Protein AF-A0A6A4UDR7-F1 (afdb_monomer_lite)

Foldseek 3Di:
DADQQAPDVVHGNPPSVLVVVLVVVLVCVVVVLCVVCVVVVHDDDPDPVVVVVSVCSVCVSVVVVVVVVVVCVVVPDDDPD

Structure (mmCIF, N/CA/C/O backbone):
data_AF-A0A6A4UDR7-F1
#
_entry.id   AF-A0A6A4UDR7-F1
#
loop_
_atom_site.group_PDB
_atom_site.id
_atom_site.type_symbol
_atom_site.label_atom_id
_atom_site.label_alt_id
_atom_site.label_comp_id
_atom_site.label_asym_id
_atom_site.label_entity_id
_atom_site.label_seq_id
_atom_site.pdbx_PDB_ins_code
_atom_site.Cartn_x
_atom_site.Cartn_y
_atom_site.Cartn_z
_atom_site.occupancy
_atom_site.B_iso_or_equiv
_atom_site.auth_seq_id
_atom_site.auth_comp_id
_atom_site.auth_asym_id
_atom_site.auth_atom_id
_atom_site.pdbx_P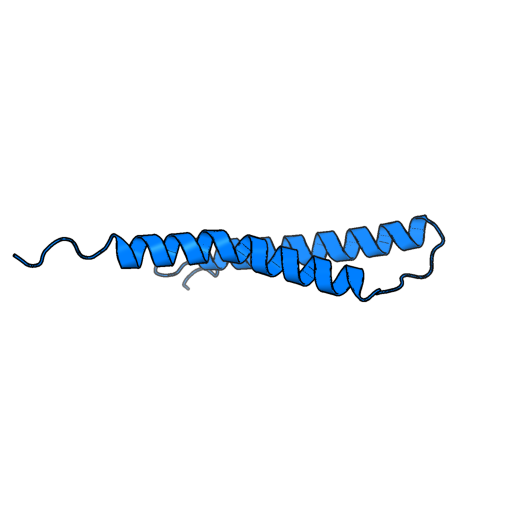DB_model_num
ATOM 1 N N . MET A 1 1 ? -12.872 -21.809 19.392 1.00 46.94 1 MET A N 1
ATOM 2 C CA . MET A 1 1 ? -11.697 -21.244 18.689 1.00 46.94 1 MET A CA 1
ATOM 3 C C . MET A 1 1 ? -12.115 -19.891 18.163 1.00 46.94 1 MET A C 1
ATOM 5 O O . MET A 1 1 ? -13.075 -19.837 17.411 1.00 46.94 1 MET A O 1
ATOM 9 N N . ILE A 1 2 ? -11.461 -18.825 18.612 1.00 60.19 2 ILE A N 1
ATOM 10 C CA . ILE A 1 2 ? -11.752 -17.455 18.172 1.00 60.19 2 ILE A CA 1
ATOM 11 C C . ILE A 1 2 ? -11.295 -17.337 16.709 1.00 60.19 2 ILE A C 1
ATOM 13 O O . ILE A 1 2 ? -10.181 -17.760 16.390 1.00 60.19 2 ILE A O 1
ATOM 17 N N . GLY A 1 3 ? -12.150 -16.835 15.811 1.00 64.31 3 GLY A N 1
ATOM 18 C CA . GLY A 1 3 ? -11.817 -16.705 14.390 1.00 64.31 3 GLY A CA 1
ATOM 19 C C . GLY A 1 3 ? -10.659 -15.727 14.149 1.00 64.31 3 GLY A C 1
ATOM 20 O O . GLY A 1 3 ? -10.480 -14.768 14.894 1.00 64.31 3 GLY A O 1
ATOM 21 N N . PHE A 1 4 ? -9.876 -15.917 13.079 1.00 68.38 4 PHE A N 1
ATOM 22 C CA . PHE A 1 4 ? -8.728 -15.049 12.741 1.00 68.38 4 PHE A CA 1
ATOM 23 C C . PHE A 1 4 ? -9.101 -13.551 12.676 1.00 68.38 4 PHE A C 1
ATOM 25 O O . PHE A 1 4 ? -8.337 -12.679 13.098 1.00 68.38 4 PHE A O 1
ATOM 32 N N . PHE A 1 5 ? -10.324 -13.259 12.226 1.00 69.75 5 PHE A N 1
ATOM 33 C CA . PHE A 1 5 ? -10.888 -11.912 12.139 1.00 69.75 5 PHE A CA 1
ATOM 34 C C . PHE A 1 5 ? -11.713 -11.491 13.361 1.00 69.75 5 PHE A C 1
ATOM 36 O O . PHE A 1 5 ? -12.381 -10.465 13.299 1.00 69.75 5 PHE A O 1
ATOM 43 N N . GLU A 1 6 ? -11.689 -12.235 14.464 1.00 68.31 6 GLU A N 1
ATOM 44 C CA . GLU A 1 6 ? -12.451 -11.925 15.676 1.00 68.31 6 GLU A CA 1
ATOM 45 C C . GLU A 1 6 ? -11.537 -11.424 16.801 1.00 68.31 6 GLU A C 1
ATOM 47 O O . GLU A 1 6 ? -10.494 -12.007 17.107 1.00 68.31 6 GLU A O 1
ATOM 52 N N . GLU A 1 7 ? -11.915 -10.301 17.413 1.00 61.81 7 GLU A N 1
ATOM 53 C CA . GLU A 1 7 ? -11.224 -9.720 18.572 1.00 61.81 7 GLU A CA 1
ATOM 54 C C . GLU A 1 7 ? -11.703 -10.348 19.891 1.00 61.81 7 GLU A C 1
ATOM 56 O O . GLU A 1 7 ? -10.915 -10.484 20.826 1.00 61.81 7 GLU A O 1
ATOM 61 N N . LYS A 1 8 ? -12.974 -10.770 19.937 1.00 65.69 8 LYS A N 1
ATOM 62 C CA . LYS A 1 8 ? -13.650 -11.560 20.986 1.00 65.69 8 LYS A CA 1
ATOM 63 C C . LYS A 1 8 ? -14.736 -12.416 20.316 1.00 65.69 8 LYS A C 1
ATOM 65 O O . LYS A 1 8 ? -15.079 -12.126 19.172 1.00 65.69 8 LYS A O 1
ATOM 70 N N . GLU A 1 9 ? -15.288 -13.430 20.992 1.00 59.44 9 GLU A N 1
ATOM 71 C CA . GLU A 1 9 ? -16.397 -14.235 20.435 1.00 59.44 9 GLU A CA 1
ATOM 72 C C . GLU A 1 9 ? -17.522 -13.324 19.909 1.00 59.44 9 GLU A C 1
ATOM 74 O O . GLU A 1 9 ? -18.067 -12.504 20.647 1.00 59.44 9 GLU A O 1
ATOM 79 N N . GLY A 1 10 ? -17.812 -13.412 18.606 1.00 61.56 10 GLY A N 1
ATOM 80 C CA . GLY A 1 10 ? -18.835 -12.606 17.930 1.00 61.56 10 GLY A CA 1
ATOM 81 C C . GLY A 1 10 ? -18.448 -11.158 17.588 1.00 61.56 10 GLY A C 1
ATOM 82 O O . GLY A 1 10 ? -19.205 -10.482 16.890 1.00 61.56 10 GLY A O 1
ATOM 83 N N . VAL A 1 11 ? -17.277 -10.664 18.013 1.00 64.75 11 VAL A N 1
ATOM 84 C CA . VAL A 1 11 ? -16.804 -9.299 17.717 1.00 64.75 11 VAL A CA 1
ATOM 85 C C . VAL A 1 11 ? -15.781 -9.335 16.587 1.00 64.75 11 VAL A C 1
ATOM 87 O O . VAL A 1 11 ? -14.616 -9.684 16.788 1.00 64.75 11 VAL A O 1
ATOM 90 N N . LYS A 1 12 ? -16.207 -8.933 15.385 1.00 65.44 12 LYS A N 1
ATOM 91 C CA . LYS A 1 12 ? -15.333 -8.829 14.208 1.00 65.44 12 LYS A CA 1
ATOM 92 C C . LYS A 1 12 ? -14.334 -7.680 14.375 1.00 65.44 12 LYS A C 1
ATOM 94 O O . LYS A 1 12 ? -14.722 -6.525 14.520 1.00 65.44 12 LYS A O 1
ATOM 99 N N . SER A 1 13 ? -13.044 -7.994 14.293 1.00 70.62 13 SER A N 1
ATOM 100 C CA . SER A 1 13 ? -11.962 -7.015 14.293 1.00 70.62 13 SER A CA 1
ATOM 101 C C . SER A 1 13 ? -11.771 -6.434 12.896 1.00 70.62 13 SER A C 1
ATOM 103 O O . SER A 1 13 ? -11.056 -6.984 12.049 1.00 70.62 13 SER A O 1
ATOM 105 N N . SER A 1 14 ? -12.352 -5.258 12.667 1.00 70.88 14 SER A N 1
ATOM 106 C CA . SER A 1 14 ? -12.117 -4.464 11.453 1.00 70.88 14 SER A CA 1
ATOM 107 C C . SER A 1 14 ? -10.634 -4.114 11.263 1.00 70.88 14 SER A C 1
ATOM 109 O O . SER A 1 14 ? -10.199 -3.794 10.158 1.00 70.88 14 SER A O 1
ATOM 111 N N . MET A 1 15 ? -9.823 -4.185 12.328 1.00 71.00 15 MET A N 1
ATOM 112 C CA . MET A 1 15 ? -8.384 -3.959 12.255 1.00 71.00 15 MET A CA 1
ATOM 113 C C . MET A 1 15 ? -7.619 -5.107 11.627 1.00 71.00 15 MET A C 1
ATOM 115 O O . MET A 1 15 ? -6.849 -4.858 10.702 1.00 71.00 15 MET A O 1
ATOM 119 N N . ARG A 1 16 ? -7.880 -6.339 12.059 1.00 75.06 16 ARG A N 1
ATOM 120 C CA . ARG A 1 16 ? -7.247 -7.517 11.457 1.00 75.06 16 ARG A CA 1
ATOM 121 C C . ARG A 1 16 ? -7.684 -7.701 10.009 1.00 75.06 16 ARG A C 1
ATOM 123 O O . ARG A 1 16 ? -6.852 -8.010 9.161 1.00 75.06 16 ARG A O 1
ATOM 130 N N . LEU A 1 17 ? -8.959 -7.429 9.717 1.00 79.12 17 LEU A N 1
ATOM 131 C CA . LEU A 1 17 ? -9.488 -7.498 8.357 1.00 79.12 17 LEU A CA 1
ATOM 132 C C . LEU A 1 17 ? -8.796 -6.496 7.427 1.00 79.12 17 LEU A C 1
ATOM 134 O O . LEU A 1 17 ? -8.292 -6.894 6.382 1.00 79.12 17 LEU A O 1
ATOM 138 N N . MET A 1 18 ? -8.703 -5.221 7.818 1.00 74.19 18 MET A N 1
ATOM 139 C CA . MET A 1 18 ? -8.049 -4.222 6.967 1.00 74.19 18 MET A CA 1
ATOM 140 C C . MET A 1 18 ? -6.551 -4.455 6.799 1.00 74.19 18 MET A C 1
ATOM 142 O O . MET A 1 18 ? -6.041 -4.269 5.701 1.00 74.19 18 MET A O 1
ATOM 146 N N . SER A 1 19 ? -5.846 -4.904 7.840 1.00 76.38 19 SER A N 1
ATOM 147 C CA . SER A 1 19 ? -4.435 -5.279 7.702 1.00 76.38 19 SER A CA 1
ATOM 148 C C . SER A 1 19 ? -4.247 -6.441 6.725 1.00 76.38 19 SER A C 1
ATOM 150 O O . SER A 1 19 ? -3.316 -6.412 5.928 1.00 76.38 19 SER A O 1
ATOM 152 N N . PHE A 1 20 ? -5.144 -7.430 6.737 1.00 82.12 20 PHE A N 1
ATOM 153 C CA . PHE A 1 20 ? -5.096 -8.549 5.797 1.00 82.12 20 PHE A CA 1
ATOM 154 C C . PHE A 1 20 ? -5.408 -8.119 4.357 1.00 82.12 20 PHE A C 1
ATOM 156 O O . PHE A 1 20 ? -4.676 -8.481 3.439 1.00 82.12 20 PHE A O 1
ATOM 163 N N . LEU A 1 21 ? -6.449 -7.302 4.157 1.00 83.12 21 LEU A N 1
ATOM 164 C CA . LEU A 1 21 ? -6.782 -6.734 2.846 1.00 83.12 21 LEU A CA 1
ATOM 165 C C . LEU A 1 21 ? -5.645 -5.879 2.285 1.00 83.12 21 LEU A C 1
ATOM 167 O O . LEU A 1 21 ? -5.348 -5.978 1.099 1.00 83.12 21 LEU A O 1
ATOM 171 N N . LEU A 1 22 ? -4.990 -5.077 3.126 1.00 80.81 22 LEU A N 1
ATOM 172 C CA . LEU A 1 22 ? -3.838 -4.274 2.725 1.00 80.81 22 LEU A CA 1
ATOM 173 C C . LEU A 1 22 ? -2.692 -5.150 2.215 1.00 80.81 22 LEU A C 1
ATOM 175 O O . LEU A 1 22 ? -2.104 -4.866 1.175 1.00 80.81 22 LEU A O 1
ATOM 179 N N . LEU A 1 23 ? -2.385 -6.213 2.957 1.00 83.69 23 LEU A N 1
ATOM 180 C CA . LEU A 1 23 ? -1.295 -7.124 2.634 1.00 83.69 23 LEU A CA 1
ATOM 181 C C . LEU A 1 23 ? -1.580 -7.876 1.327 1.00 83.69 23 LEU A C 1
ATOM 183 O O . LEU A 1 23 ? -0.700 -7.997 0.479 1.00 83.69 23 LEU A O 1
ATOM 187 N N . LEU A 1 24 ? -2.831 -8.302 1.130 1.00 86.12 24 LEU A N 1
ATOM 188 C CA . LEU A 1 24 ? -3.290 -8.905 -0.119 1.00 86.12 24 LEU A CA 1
ATOM 189 C C . LEU A 1 24 ? -3.207 -7.915 -1.291 1.00 86.12 24 LEU A C 1
ATOM 191 O O . LEU A 1 24 ? -2.730 -8.276 -2.363 1.00 86.12 24 LEU A O 1
ATOM 195 N N . PHE A 1 25 ? -3.645 -6.670 -1.092 1.00 85.75 25 PHE A N 1
ATOM 196 C CA . PHE A 1 25 ? -3.595 -5.630 -2.119 1.00 85.75 25 PHE A CA 1
ATOM 197 C C . PHE A 1 25 ? -2.158 -5.319 -2.545 1.00 85.75 25 PHE A C 1
ATOM 199 O O . PHE A 1 25 ? -1.881 -5.296 -3.739 1.00 85.75 25 PHE A O 1
ATOM 206 N N . MET A 1 26 ? -1.244 -5.148 -1.585 1.00 83.88 26 MET A N 1
ATOM 207 C CA . MET A 1 26 ? 0.187 -4.944 -1.841 1.00 83.88 26 MET A CA 1
ATOM 208 C C . MET A 1 26 ? 0.777 -6.097 -2.652 1.00 83.88 26 MET A C 1
ATOM 210 O O . MET A 1 26 ? 1.419 -5.869 -3.670 1.00 83.88 26 MET A O 1
ATOM 214 N N . PHE A 1 27 ? 0.476 -7.339 -2.267 1.00 87.44 27 PHE A N 1
ATOM 215 C CA . PHE A 1 27 ? 0.964 -8.512 -2.986 1.00 87.44 27 PHE A CA 1
ATOM 216 C C . PHE A 1 27 ? 0.463 -8.563 -4.437 1.00 87.44 27 PHE A C 1
ATOM 218 O O . PHE A 1 27 ? 1.242 -8.802 -5.357 1.00 87.44 27 PHE A O 1
ATOM 225 N N . VAL A 1 28 ? -0.832 -8.311 -4.660 1.00 88.81 28 VAL A N 1
ATOM 226 C CA . VAL A 1 28 ? -1.421 -8.282 -6.010 1.00 88.81 28 VAL A CA 1
ATOM 227 C C . VAL A 1 28 ? -0.852 -7.129 -6.836 1.00 88.81 28 VAL A C 1
ATOM 229 O O . VAL A 1 28 ? -0.581 -7.309 -8.022 1.00 88.81 28 VAL A O 1
ATOM 232 N N . PHE A 1 29 ? -0.653 -5.962 -6.225 1.00 86.00 29 PHE A N 1
ATOM 233 C CA . PHE A 1 29 ? -0.092 -4.789 -6.885 1.00 86.00 29 PHE A CA 1
ATOM 234 C C . PHE A 1 29 ? 1.363 -5.021 -7.312 1.00 86.00 29 PHE A C 1
ATOM 236 O O . PHE A 1 29 ? 1.687 -4.830 -8.484 1.00 86.00 29 PHE A O 1
ATOM 243 N N . ASP A 1 30 ? 2.210 -5.509 -6.405 1.00 85.56 30 ASP A N 1
ATOM 244 C CA . ASP A 1 30 ? 3.617 -5.805 -6.685 1.00 85.56 30 ASP A CA 1
ATOM 245 C C . ASP A 1 30 ? 3.762 -6.906 -7.738 1.00 85.56 30 ASP A C 1
ATOM 247 O O . ASP A 1 30 ? 4.550 -6.781 -8.680 1.00 85.56 30 ASP A O 1
ATOM 251 N N . PHE A 1 31 ? 2.953 -7.963 -7.630 1.00 87.19 31 PHE A N 1
ATOM 252 C CA . PHE A 1 31 ? 2.933 -9.040 -8.613 1.00 87.19 31 PHE A CA 1
ATOM 253 C C . PHE A 1 31 ? 2.464 -8.545 -9.987 1.00 87.19 31 PHE A C 1
ATOM 255 O O . PHE A 1 31 ? 3.098 -8.838 -11.000 1.00 87.19 31 PHE A O 1
ATOM 262 N N . GLY A 1 32 ? 1.392 -7.749 -10.036 1.00 87.12 32 GLY A N 1
ATOM 263 C CA . GLY A 1 32 ? 0.887 -7.153 -11.273 1.00 87.12 32 GLY A CA 1
ATOM 264 C C . GLY A 1 32 ? 1.908 -6.226 -11.932 1.00 87.12 32 GLY A C 1
ATOM 265 O O . GLY A 1 32 ? 2.104 -6.287 -13.145 1.00 87.12 32 GLY A O 1
ATOM 266 N N . PHE A 1 33 ? 2.616 -5.423 -11.138 1.00 84.38 33 PHE A N 1
ATOM 267 C CA . PHE A 1 33 ? 3.694 -4.569 -11.626 1.00 84.38 33 PHE A CA 1
ATOM 268 C C . PHE A 1 33 ? 4.853 -5.388 -12.208 1.00 84.38 33 PHE A C 1
ATOM 270 O O . PHE A 1 33 ? 5.332 -5.087 -13.304 1.00 84.38 33 PHE A O 1
ATOM 277 N N . MET A 1 34 ? 5.267 -6.459 -11.524 1.00 83.62 34 MET A N 1
ATOM 278 C CA . MET A 1 34 ? 6.330 -7.350 -11.993 1.00 83.62 34 MET A CA 1
ATOM 279 C C . MET A 1 34 ? 5.954 -8.046 -13.308 1.00 83.62 34 MET A C 1
ATOM 281 O O . MET A 1 34 ? 6.731 -8.019 -14.264 1.00 83.62 34 MET A O 1
ATOM 285 N N . VAL A 1 35 ? 4.749 -8.619 -13.389 1.00 87.38 35 VAL A N 1
ATOM 286 C CA . VAL A 1 35 ? 4.239 -9.269 -14.608 1.00 87.38 35 VAL A CA 1
ATOM 287 C C . VAL A 1 35 ? 4.118 -8.265 -15.755 1.00 87.38 35 VAL A C 1
ATOM 289 O O . VAL A 1 35 ? 4.521 -8.572 -16.877 1.00 87.38 35 VAL A O 1
ATOM 292 N N . GLY A 1 36 ? 3.640 -7.049 -15.478 1.00 85.00 36 GLY 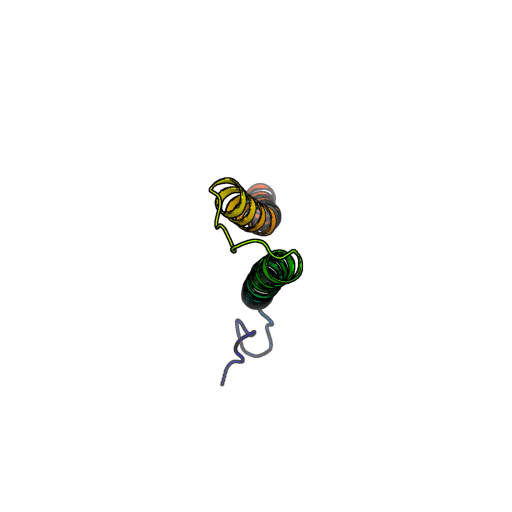A N 1
ATOM 293 C CA . GLY A 1 36 ? 3.550 -5.978 -16.468 1.00 85.00 36 GLY A CA 1
ATOM 294 C C . GLY A 1 36 ? 4.913 -5.585 -17.044 1.00 85.00 36 GLY A C 1
ATOM 295 O O . GLY A 1 36 ? 5.042 -5.427 -18.257 1.00 85.00 36 GLY A O 1
ATOM 296 N N . GLN A 1 37 ? 5.960 -5.491 -16.215 1.00 83.19 37 GLN A N 1
ATOM 297 C CA . GLN A 1 37 ? 7.316 -5.228 -16.713 1.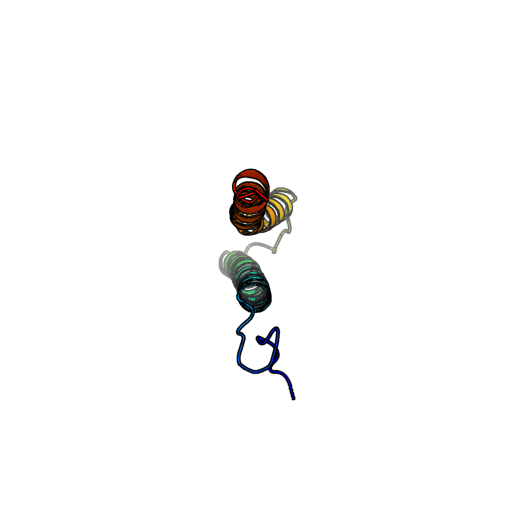00 83.19 37 GLN A CA 1
ATOM 298 C C . GLN A 1 37 ? 7.843 -6.359 -17.603 1.00 83.19 37 GLN A C 1
ATOM 300 O O . GLN A 1 37 ? 8.403 -6.082 -18.667 1.00 83.19 37 GLN A O 1
ATOM 305 N N . ILE A 1 38 ? 7.610 -7.614 -17.207 1.00 83.62 38 ILE A N 1
ATOM 306 C CA . ILE A 1 38 ? 8.019 -8.793 -17.981 1.00 83.62 38 ILE A CA 1
ATOM 307 C C . ILE A 1 38 ? 7.300 -8.827 -19.338 1.00 83.62 38 ILE A C 1
ATOM 309 O O . ILE A 1 38 ? 7.942 -9.049 -20.363 1.00 83.62 38 ILE A O 1
ATOM 313 N N . GLN A 1 39 ? 5.991 -8.551 -19.377 1.00 83.88 39 GLN A N 1
ATOM 314 C CA . GLN A 1 39 ? 5.223 -8.491 -20.630 1.00 83.88 39 GLN A CA 1
ATOM 315 C C . GLN A 1 39 ? 5.696 -7.378 -21.570 1.00 83.88 39 GLN A C 1
ATOM 317 O O . GLN A 1 39 ? 5.646 -7.536 -22.786 1.00 83.88 39 GLN A O 1
ATOM 322 N N . LEU A 1 40 ? 6.194 -6.270 -21.020 1.00 84.31 40 LEU A N 1
ATOM 323 C CA . LEU A 1 40 ? 6.786 -5.174 -21.790 1.00 84.31 40 LEU A CA 1
ATOM 324 C C . LEU A 1 40 ? 8.227 -5.465 -22.249 1.00 84.31 40 LEU A C 1
ATOM 326 O O . LEU A 1 40 ? 8.878 -4.575 -22.797 1.00 84.31 40 LEU A O 1
ATOM 330 N N . GLY A 1 41 ? 8.742 -6.678 -22.018 1.00 77.62 41 GLY A N 1
ATOM 331 C CA . GLY A 1 41 ? 10.099 -7.079 -22.394 1.00 77.62 41 GLY A CA 1
ATOM 332 C C . GLY A 1 41 ? 11.192 -6.380 -21.584 1.00 77.62 41 GLY A C 1
ATOM 333 O O . GLY A 1 41 ? 12.352 -6.373 -21.994 1.00 77.62 41 GLY A O 1
ATOM 334 N N . LYS A 1 42 ? 10.839 -5.764 -20.450 1.00 77.19 42 LYS A N 1
ATOM 335 C CA . LYS A 1 42 ? 11.790 -5.102 -19.555 1.00 77.19 42 LYS A CA 1
ATOM 336 C C . LYS A 1 42 ? 12.256 -6.082 -18.486 1.00 77.19 42 LYS A C 1
ATOM 338 O O . LYS A 1 42 ? 11.472 -6.867 -17.956 1.00 77.19 42 LYS A O 1
ATOM 343 N N . VAL A 1 43 ? 13.539 -6.010 -18.138 1.00 76.00 43 VAL A N 1
ATOM 344 C CA . VAL A 1 43 ? 14.049 -6.685 -16.939 1.00 76.00 43 VAL A CA 1
ATOM 345 C C . VAL A 1 43 ? 13.390 -6.008 -15.733 1.00 76.00 43 VAL A C 1
ATOM 347 O O . VAL A 1 43 ? 13.472 -4.781 -15.660 1.00 76.00 43 VAL A O 1
ATOM 350 N N . PRO A 1 44 ? 12.736 -6.748 -14.817 1.00 68.69 44 PRO A N 1
ATOM 351 C CA . PRO A 1 44 ? 12.096 -6.158 -13.650 1.00 68.69 44 PRO A CA 1
ATOM 352 C C . PRO A 1 44 ? 13.154 -5.477 -12.783 1.00 68.69 44 PRO A C 1
ATOM 354 O O . PRO A 1 44 ? 13.938 -6.131 -12.096 1.00 68.69 44 PRO A O 1
ATOM 357 N N . GLN A 1 45 ? 13.198 -4.151 -12.854 1.00 73.81 45 GLN A N 1
ATOM 358 C CA . GLN A 1 45 ? 14.086 -3.332 -12.041 1.00 73.81 45 GLN A CA 1
ATOM 359 C C . GLN A 1 45 ? 13.274 -2.766 -10.882 1.00 73.81 45 GLN A C 1
ATOM 361 O O . GLN A 1 45 ? 12.339 -1.985 -11.076 1.00 73.81 45 GLN A O 1
ATOM 366 N N . LEU A 1 46 ? 13.631 -3.186 -9.668 1.00 73.25 46 LEU A N 1
ATOM 367 C CA . LEU A 1 46 ? 13.147 -2.579 -8.433 1.00 73.25 46 LEU A CA 1
ATOM 368 C C . LEU A 1 46 ? 13.880 -1.250 -8.242 1.00 73.25 46 LEU A C 1
ATOM 370 O O . LEU A 1 46 ? 14.894 -1.171 -7.554 1.00 73.25 46 LEU A O 1
ATOM 374 N N . ASP A 1 47 ? 13.385 -0.220 -8.922 1.00 82.31 47 ASP A N 1
ATOM 375 C CA . ASP A 1 47 ? 13.883 1.142 -8.773 1.00 82.31 47 ASP A CA 1
ATOM 376 C C . ASP A 1 47 ? 13.507 1.704 -7.391 1.00 82.31 47 ASP A C 1
ATOM 378 O O . ASP A 1 47 ? 12.475 1.356 -6.806 1.00 82.31 47 ASP A O 1
ATOM 382 N N . MET A 1 48 ? 14.317 2.628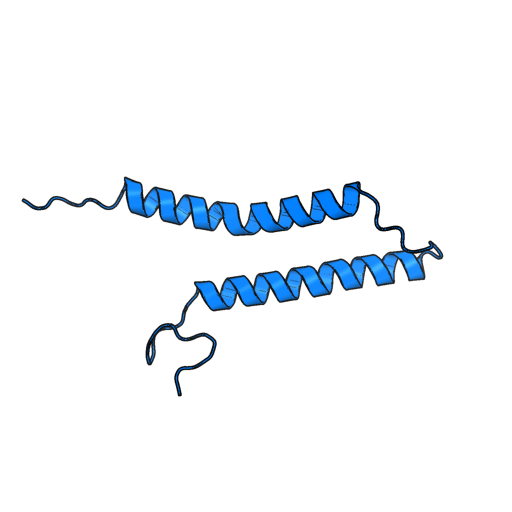 -6.878 1.00 82.38 48 MET A N 1
ATOM 383 C CA . MET A 1 48 ? 14.078 3.311 -5.608 1.00 82.38 48 MET A CA 1
ATOM 384 C C . MET A 1 48 ? 12.709 4.003 -5.592 1.00 82.38 48 MET A C 1
ATOM 386 O O . MET A 1 48 ? 12.026 4.017 -4.568 1.00 82.38 48 MET A O 1
ATOM 390 N N . ASN A 1 49 ? 12.263 4.497 -6.750 1.00 82.00 49 ASN A N 1
ATOM 391 C CA . ASN A 1 49 ? 10.935 5.079 -6.930 1.00 82.00 49 ASN A CA 1
ATOM 392 C C . ASN A 1 49 ? 9.801 4.087 -6.629 1.00 82.00 49 ASN A C 1
ATOM 394 O O . ASN A 1 49 ? 8.798 4.468 -6.027 1.00 82.00 49 ASN A O 1
ATOM 398 N N . PHE A 1 50 ? 9.960 2.813 -7.000 1.00 82.06 50 PHE A N 1
ATOM 399 C CA . PHE A 1 50 ? 8.964 1.774 -6.732 1.00 82.06 50 PHE A CA 1
ATOM 400 C C . PHE A 1 50 ? 8.871 1.462 -5.234 1.00 82.06 50 PHE A C 1
ATOM 402 O O . PHE A 1 50 ? 7.775 1.350 -4.685 1.00 82.06 50 PHE A O 1
ATOM 409 N N . ILE A 1 51 ? 10.020 1.406 -4.555 1.00 82.56 51 ILE A N 1
ATOM 410 C CA . ILE A 1 51 ? 10.089 1.215 -3.102 1.00 82.56 51 ILE A CA 1
ATOM 411 C C . ILE A 1 51 ? 9.414 2.389 -2.382 1.00 82.56 51 ILE A C 1
ATOM 413 O O . ILE A 1 51 ? 8.563 2.178 -1.519 1.00 82.56 51 ILE A O 1
ATOM 417 N N . ILE A 1 52 ? 9.738 3.628 -2.766 1.00 86.94 52 ILE A N 1
ATOM 418 C CA . ILE A 1 52 ? 9.138 4.835 -2.177 1.00 86.94 52 ILE A CA 1
ATOM 419 C C . ILE A 1 52 ? 7.620 4.850 -2.395 1.00 86.94 52 ILE A C 1
ATOM 421 O O . ILE A 1 52 ? 6.876 5.127 -1.455 1.00 86.94 52 ILE A O 1
ATOM 425 N N . MET A 1 53 ? 7.146 4.508 -3.597 1.00 84.69 53 MET A N 1
ATOM 426 C CA . MET A 1 53 ? 5.713 4.444 -3.892 1.00 84.69 53 MET A CA 1
ATOM 427 C C . MET A 1 53 ? 4.999 3.424 -2.991 1.00 84.69 53 MET A C 1
ATOM 429 O O . MET A 1 53 ? 3.959 3.745 -2.417 1.00 84.69 53 MET A O 1
ATOM 433 N N . ASN A 1 54 ? 5.585 2.240 -2.794 1.00 83.94 54 ASN A N 1
ATOM 434 C CA . ASN A 1 54 ? 5.054 1.224 -1.884 1.00 83.94 54 ASN A CA 1
ATOM 435 C C . ASN A 1 54 ? 4.967 1.730 -0.434 1.00 83.94 54 ASN A C 1
ATOM 437 O O . ASN A 1 54 ? 3.934 1.579 0.220 1.00 83.94 54 ASN A O 1
ATOM 441 N N . PHE A 1 55 ? 5.999 2.423 0.058 1.00 83.88 55 PHE A N 1
ATOM 442 C CA . PHE A 1 55 ? 5.958 3.045 1.387 1.00 83.88 55 PHE A CA 1
ATOM 443 C C . PHE A 1 55 ? 4.867 4.114 1.506 1.00 83.88 55 PHE A C 1
ATOM 445 O O . PHE A 1 55 ? 4.176 4.171 2.525 1.00 83.88 55 PHE A O 1
ATOM 452 N N . VAL A 1 56 ? 4.675 4.940 0.474 1.00 85.31 56 VAL A N 1
ATOM 453 C CA . VAL A 1 56 ? 3.617 5.960 0.451 1.00 85.31 56 VAL A CA 1
ATOM 454 C C . VAL A 1 56 ? 2.233 5.316 0.468 1.00 85.31 56 VAL A C 1
ATOM 456 O O . VAL A 1 56 ? 1.376 5.773 1.219 1.00 85.31 56 VAL A O 1
ATOM 459 N N . PHE A 1 57 ? 2.011 4.235 -0.283 1.00 82.12 57 PHE A N 1
ATOM 460 C CA . PHE A 1 57 ? 0.758 3.480 -0.217 1.00 82.12 57 PHE A CA 1
ATOM 461 C C . PHE A 1 57 ? 0.526 2.877 1.168 1.00 82.12 57 PHE A C 1
ATOM 463 O O . PHE A 1 57 ? -0.575 2.986 1.707 1.00 82.12 57 PHE A O 1
ATOM 470 N N . LEU A 1 58 ? 1.563 2.294 1.773 1.00 80.44 58 LEU A N 1
ATOM 471 C CA . LEU A 1 58 ? 1.475 1.729 3.115 1.00 80.44 58 LEU A CA 1
ATOM 472 C C . LEU A 1 58 ? 1.058 2.810 4.126 1.00 80.44 58 LEU A C 1
ATOM 474 O O . LEU A 1 58 ? 0.058 2.659 4.828 1.00 80.44 58 LEU A O 1
ATOM 478 N N . ILE A 1 59 ? 1.768 3.942 4.147 1.00 81.31 59 ILE A N 1
ATOM 479 C CA . ILE A 1 59 ? 1.459 5.080 5.024 1.00 81.31 59 ILE A CA 1
ATOM 480 C C . ILE A 1 59 ? 0.066 5.635 4.720 1.00 81.31 59 ILE A C 1
ATOM 482 O O . ILE A 1 59 ? -0.698 5.887 5.648 1.00 81.31 59 ILE A O 1
ATOM 486 N N . GLY A 1 60 ? -0.290 5.790 3.445 1.00 76.88 60 GLY A N 1
ATOM 487 C CA . GLY A 1 60 ? -1.559 6.357 2.999 1.00 76.88 60 GLY A CA 1
ATOM 488 C C . GLY A 1 60 ? -2.776 5.552 3.442 1.00 76.88 60 GLY A C 1
ATOM 489 O O . GLY A 1 60 ? -3.799 6.143 3.771 1.00 76.88 60 GLY A O 1
ATOM 490 N N . VAL A 1 61 ? -2.673 4.224 3.533 1.00 74.00 61 VAL A N 1
ATOM 491 C CA . VAL A 1 61 ? -3.785 3.408 4.046 1.00 74.00 61 VAL A CA 1
ATOM 492 C C . VAL A 1 61 ? -3.840 3.398 5.576 1.00 74.00 61 VAL A C 1
ATOM 494 O O . VAL A 1 61 ? -4.928 3.366 6.156 1.00 74.00 61 VAL A O 1
ATOM 497 N N . PHE A 1 62 ? -2.699 3.486 6.266 1.00 71.31 62 PHE A N 1
ATOM 498 C CA . PHE A 1 62 ? -2.686 3.587 7.730 1.00 71.31 62 PHE A CA 1
ATOM 499 C C . PHE A 1 62 ? -3.037 4.992 8.251 1.00 71.31 62 PHE A C 1
ATOM 501 O O . PHE A 1 62 ? -3.607 5.113 9.338 1.00 71.31 62 PHE A O 1
ATOM 508 N N . ALA A 1 63 ? -2.762 6.046 7.481 1.00 71.38 63 ALA A N 1
ATOM 509 C CA . ALA A 1 63 ? -2.984 7.445 7.842 1.00 71.38 63 ALA A CA 1
ATOM 510 C C . ALA A 1 63 ? -4.438 7.797 8.216 1.00 71.38 63 ALA A C 1
ATOM 512 O O . ALA A 1 63 ? -4.626 8.348 9.302 1.00 71.38 63 ALA A O 1
ATOM 513 N N . PRO A 1 64 ? -5.482 7.479 7.420 1.00 66.56 64 PRO A N 1
ATOM 514 C CA . PRO A 1 64 ? -6.862 7.826 7.770 1.00 66.56 64 PRO A CA 1
ATOM 515 C C . PRO A 1 64 ? -7.310 7.128 9.053 1.00 66.56 64 PRO A C 1
ATOM 517 O O . PRO A 1 64 ? -8.016 7.713 9.867 1.00 66.56 64 PRO A O 1
ATOM 520 N N . LYS A 1 65 ? -6.835 5.903 9.290 1.00 66.69 65 LYS A N 1
ATOM 521 C CA . LYS A 1 65 ? -7.149 5.151 10.504 1.00 66.69 65 LYS A CA 1
ATOM 522 C C . LYS A 1 65 ? -6.430 5.700 11.735 1.00 66.69 65 LYS A C 1
ATOM 524 O O . LYS A 1 65 ? -7.002 5.739 12.822 1.00 66.69 65 LYS A O 1
ATOM 529 N N . TYR A 1 66 ? -5.185 6.142 11.569 1.00 66.50 66 TYR A N 1
ATOM 530 C CA . TYR A 1 66 ? -4.436 6.814 12.626 1.00 66.50 66 TYR A CA 1
ATOM 531 C C . TYR A 1 66 ? -5.064 8.172 12.967 1.00 66.50 66 TYR A C 1
ATOM 533 O O . TYR A 1 66 ? -5.258 8.482 14.140 1.00 66.50 66 TYR A O 1
ATOM 541 N N . LEU A 1 67 ? -5.479 8.935 11.950 1.00 68.56 67 LEU A N 1
ATOM 542 C CA . LEU A 1 67 ? -6.237 10.177 12.107 1.00 68.56 67 LEU A CA 1
ATOM 543 C C . LEU A 1 67 ? -7.578 9.950 12.802 1.00 68.56 67 LEU A C 1
ATOM 545 O O . LEU A 1 67 ? -7.910 10.708 13.707 1.00 68.56 67 LEU A O 1
ATOM 549 N N . GLN A 1 68 ? -8.310 8.894 12.445 1.00 70.00 68 GLN A N 1
ATOM 550 C CA . GLN A 1 68 ? -9.557 8.531 13.114 1.00 70.00 68 GLN A CA 1
ATOM 551 C C . GLN A 1 68 ? -9.319 8.227 14.598 1.00 70.00 68 GLN A C 1
ATOM 553 O O . GLN A 1 68 ? -10.022 8.761 15.448 1.00 70.00 68 GLN A O 1
ATOM 558 N N . LYS A 1 69 ? -8.279 7.455 14.933 1.00 67.94 69 LYS A N 1
ATOM 559 C CA . LYS A 1 69 ? -7.939 7.152 16.331 1.00 67.94 69 LYS A CA 1
ATOM 560 C C . LYS A 1 69 ? -7.491 8.397 17.109 1.00 67.94 69 LYS A C 1
ATOM 562 O O . LYS A 1 69 ? -7.828 8.542 18.279 1.00 67.94 69 LYS A O 1
ATOM 567 N N . ILE A 1 70 ? -6.764 9.322 16.476 1.00 73.00 70 ILE A N 1
ATOM 568 C CA . ILE A 1 70 ? -6.418 10.625 17.072 1.00 73.00 70 ILE A CA 1
ATOM 569 C C . ILE A 1 70 ? -7.674 11.474 17.288 1.00 73.00 70 ILE A C 1
ATOM 571 O O . ILE A 1 70 ? -7.796 12.121 18.327 1.00 73.00 70 ILE A O 1
ATOM 575 N N . ALA A 1 71 ? -8.598 11.483 16.327 1.00 73.25 71 ALA A N 1
ATOM 576 C CA . ALA A 1 71 ? -9.860 12.200 16.440 1.00 73.25 71 ALA A CA 1
ATOM 577 C C . ALA A 1 71 ? -10.714 11.628 17.578 1.00 73.25 71 ALA A C 1
ATOM 579 O O . ALA A 1 71 ? -11.192 12.399 18.401 1.00 73.25 71 ALA A O 1
ATOM 580 N N . GLU A 1 72 ? -10.821 10.303 17.699 1.00 69.44 72 GLU A N 1
ATOM 581 C CA . GLU A 1 72 ? -11.487 9.623 18.819 1.00 69.44 72 GLU A CA 1
AT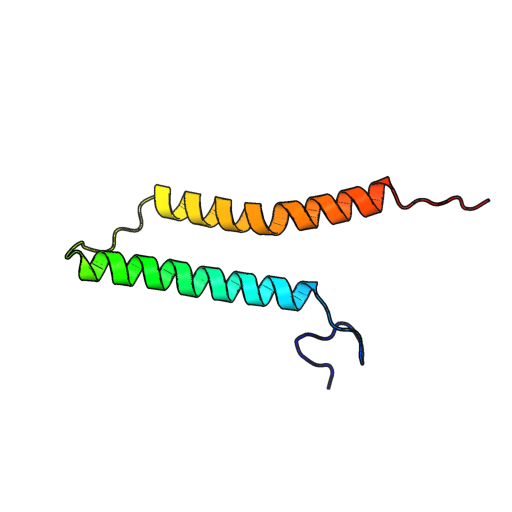OM 582 C C . GLU A 1 72 ? -10.829 9.955 20.167 1.00 69.44 72 GLU A C 1
ATOM 584 O O . GLU A 1 72 ? -11.529 10.226 21.134 1.00 69.44 72 GLU A O 1
ATOM 589 N N . LEU A 1 73 ? -9.496 10.018 20.241 1.00 70.00 73 LEU A N 1
ATOM 590 C CA . LEU A 1 73 ? -8.782 10.390 21.471 1.00 70.00 73 LEU A CA 1
ATOM 591 C C . LEU A 1 73 ? -8.928 11.876 21.836 1.00 70.00 73 LEU A C 1
ATOM 593 O O . LEU A 1 73 ? -8.916 12.216 23.017 1.00 70.00 73 LEU A O 1
ATOM 597 N N . LYS A 1 74 ? -9.046 12.771 20.847 1.00 64.81 74 LYS A N 1
ATOM 598 C CA . LYS A 1 74 ? -9.243 14.213 21.082 1.00 64.81 74 LYS A CA 1
ATOM 599 C C . LYS A 1 74 ? -10.702 14.593 21.336 1.00 64.81 74 LYS A C 1
ATOM 601 O O . LYS A 1 74 ? -10.942 15.539 22.077 1.00 64.81 74 LYS A O 1
ATOM 606 N N . LEU A 1 75 ? -11.656 13.888 20.728 1.00 63.38 75 LEU A N 1
ATOM 607 C CA . LEU A 1 75 ? -13.097 14.102 20.908 1.00 63.38 75 LEU A CA 1
ATOM 608 C C . LEU A 1 75 ? -13.673 13.252 22.055 1.00 63.38 75 LEU A C 1
ATOM 610 O O . LEU A 1 75 ? -14.742 13.559 22.572 1.00 63.38 75 LEU A O 1
ATOM 614 N N . GLY A 1 76 ? -12.963 12.207 22.486 1.00 56.69 76 GLY A N 1
ATOM 615 C CA . GLY A 1 76 ? -13.352 11.272 23.538 1.00 56.69 76 GLY A CA 1
ATOM 616 C C . GLY A 1 76 ? -12.739 11.578 24.905 1.00 56.69 76 GLY A C 1
ATOM 617 O O . GLY A 1 76 ? -11.971 10.784 25.440 1.00 56.69 76 GLY A O 1
ATOM 618 N N . LYS A 1 77 ? -13.142 12.700 25.501 1.00 53.25 77 LYS A N 1
ATOM 619 C CA . LYS A 1 77 ? -13.410 12.775 26.945 1.00 53.25 77 LYS A CA 1
ATOM 620 C C . LYS A 1 77 ? -14.777 13.439 27.126 1.00 53.25 77 LYS A C 1
ATOM 622 O O . LYS A 1 77 ? -14.828 14.644 27.362 1.00 53.25 77 LYS A O 1
ATOM 627 N N . PRO A 1 78 ? -15.894 12.708 26.973 1.00 48.59 78 PRO A N 1
ATOM 628 C CA . PRO A 1 78 ? -17.149 13.191 27.515 1.00 48.59 78 PRO A CA 1
ATOM 629 C C . PRO A 1 78 ? -17.032 13.114 29.042 1.00 48.59 78 PRO A C 1
ATOM 631 O O . PRO A 1 78 ? -16.958 12.027 29.600 1.00 48.59 78 PRO A O 1
ATOM 634 N N . ASN A 1 79 ? -16.899 14.284 29.666 1.00 52.91 79 ASN A N 1
ATOM 635 C CA . ASN A 1 79 ? -17.244 14.616 31.048 1.00 5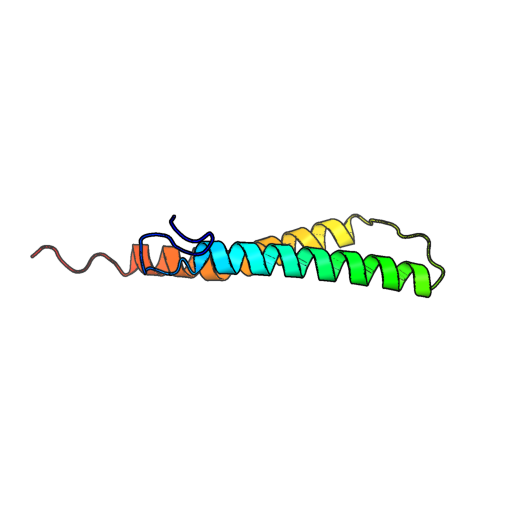2.91 79 ASN A CA 1
ATOM 636 C C . ASN A 1 79 ? -17.476 13.426 32.001 1.00 52.91 79 ASN A C 1
ATOM 638 O O . ASN A 1 79 ? -18.563 12.854 32.033 1.00 52.91 79 ASN A O 1
ATOM 642 N N . GLU A 1 80 ? -16.495 13.145 32.860 1.00 49.78 80 GLU A N 1
ATOM 643 C CA . GLU A 1 80 ? -16.805 12.694 34.218 1.00 49.78 80 GLU A CA 1
ATOM 644 C C . GLU A 1 80 ? -17.303 13.935 34.982 1.00 49.78 80 GLU A C 1
ATOM 646 O O . GLU A 1 80 ? -16.518 14.801 35.373 1.00 49.78 80 GLU A O 1
ATOM 651 N N . SER A 1 81 ? -18.622 14.095 35.086 1.00 37.81 81 SER A N 1
ATOM 652 C CA . SER A 1 81 ? -19.309 15.064 35.951 1.00 37.81 81 SER A CA 1
ATOM 653 C C . SER A 1 81 ? -20.535 14.399 36.547 1.00 37.81 81 SER A C 1
ATOM 655 O O . SER A 1 81 ? -21.251 13.731 35.768 1.00 37.81 81 SER A O 1
#

Secondary structure (DSSP, 8-state):
---TTEEETTEE-HHHHHHHHHHHHHHHHHHHHHHHHHHTT------HHHHHHHHHHHHHHHHHHHHHHHHHHHH------

pLDDT: mean 74.03, std 11.04, range [37.81, 88.81]

Sequence (81 aa):
MIGFFEEKEGVKSSMRLMSFLLLLFMFVFDFGFMVGQIQLGKVPQLDMNFIIMNFVFLIGVFAPKYLQKIAELKLGKPNES

Radius of gyration: 18.9 Å; chains: 1; bounding box: 33×36×58 Å